Protein AF-A0A7C5TQS2-F1 (afdb_monomer)

Structure (mmCIF, N/CA/C/O backbone):
data_AF-A0A7C5TQS2-F1
#
_entry.id   AF-A0A7C5TQS2-F1
#
loop_
_atom_site.group_PDB
_atom_site.id
_atom_site.type_symbol
_atom_site.label_atom_id
_atom_site.label_alt_id
_atom_site.label_comp_id
_atom_site.label_asym_id
_atom_site.label_entity_id
_atom_site.label_seq_id
_atom_site.pdbx_PDB_ins_code
_atom_site.Cartn_x
_atom_site.Cartn_y
_atom_site.Cartn_z
_atom_site.occupancy
_atom_site.B_iso_or_equiv
_atom_site.auth_seq_id
_atom_site.auth_comp_id
_atom_site.auth_asym_id
_atom_site.auth_atom_id
_atom_site.pdbx_PDB_model_num
ATOM 1 N N . MET A 1 1 ? -0.869 31.454 -69.294 1.00 53.56 1 MET A N 1
ATOM 2 C CA . MET A 1 1 ? 0.197 31.127 -68.314 1.00 53.56 1 MET A CA 1
ATOM 3 C C . MET A 1 1 ? -0.202 31.209 -66.826 1.00 53.56 1 MET A C 1
ATOM 5 O O . MET A 1 1 ? 0.578 30.766 -66.002 1.00 53.56 1 MET A O 1
ATOM 9 N N . ARG A 1 2 ? -1.402 31.681 -66.427 1.00 53.72 2 ARG A N 1
ATOM 10 C CA . ARG A 1 2 ? -1.775 31.811 -64.992 1.00 53.72 2 ARG A CA 1
ATOM 11 C C . ARG A 1 2 ? -2.361 30.557 -64.310 1.00 53.72 2 ARG A C 1
ATOM 13 O O . ARG A 1 2 ? -2.374 30.490 -63.090 1.00 53.72 2 ARG A O 1
ATOM 20 N N . ARG A 1 3 ? -2.818 29.548 -65.067 1.00 53.97 3 ARG A N 1
ATOM 21 C CA . ARG A 1 3 ? -3.448 28.325 -64.510 1.00 53.97 3 ARG A CA 1
ATOM 22 C C . ARG A 1 3 ? -2.452 27.264 -64.006 1.00 53.97 3 ARG A C 1
ATOM 24 O O . ARG A 1 3 ? -2.855 26.375 -63.269 1.00 53.97 3 ARG A O 1
ATOM 31 N N . GLY A 1 4 ? -1.173 27.359 -64.387 1.00 52.59 4 GLY A N 1
ATOM 32 C CA . GLY A 1 4 ? -0.125 26.419 -63.961 1.00 52.59 4 GLY A CA 1
ATOM 33 C C . GLY A 1 4 ? 0.369 26.680 -62.537 1.00 52.59 4 GLY A C 1
ATOM 34 O O . GLY A 1 4 ? 0.426 25.755 -61.739 1.00 52.59 4 GLY A O 1
ATOM 35 N N . LEU A 1 5 ? 0.619 27.951 -62.200 1.00 57.72 5 LEU A N 1
ATOM 36 C CA . LEU A 1 5 ? 1.132 28.391 -60.893 1.00 57.72 5 LEU A CA 1
ATOM 37 C C . LEU A 1 5 ? 0.195 28.063 -59.721 1.00 57.72 5 LEU A C 1
ATOM 39 O O . LEU A 1 5 ? 0.658 27.699 -58.646 1.00 57.72 5 LEU A O 1
ATOM 43 N N . ALA A 1 6 ? -1.121 28.140 -59.931 1.00 58.22 6 ALA A N 1
ATOM 44 C CA . ALA A 1 6 ? -2.093 27.822 -58.886 1.00 58.22 6 ALA A CA 1
ATOM 45 C C . ALA A 1 6 ? -2.080 26.330 -58.505 1.00 58.22 6 ALA A C 1
ATOM 47 O O . ALA A 1 6 ? -2.269 25.995 -57.340 1.00 58.22 6 ALA A O 1
ATOM 48 N N . ARG A 1 7 ? -1.817 25.432 -59.466 1.00 62.41 7 ARG A N 1
ATOM 49 C CA . ARG A 1 7 ? -1.739 23.986 -59.209 1.00 62.41 7 ARG A CA 1
ATOM 50 C C . ARG A 1 7 ? -0.463 23.602 -58.466 1.00 62.41 7 ARG A C 1
ATOM 52 O O . ARG A 1 7 ? -0.550 22.793 -57.553 1.00 62.41 7 ARG A O 1
ATOM 59 N N . THR A 1 8 ?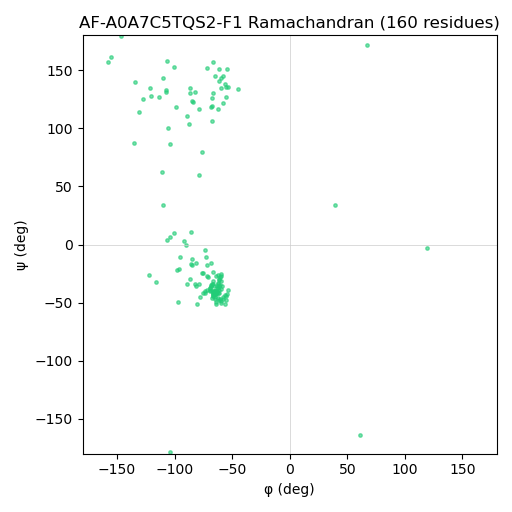 0.678 24.208 -58.803 1.00 68.00 8 THR A N 1
ATOM 60 C CA . THR A 1 8 ? 1.954 23.958 -58.110 1.00 68.00 8 THR A CA 1
ATOM 61 C C . THR A 1 8 ? 1.962 24.482 -56.677 1.00 68.00 8 THR A C 1
ATOM 63 O O . THR A 1 8 ? 2.535 23.844 -55.799 1.00 68.00 8 THR A O 1
ATOM 66 N N . LEU A 1 9 ? 1.301 25.614 -56.414 1.00 68.81 9 LEU A N 1
ATOM 67 C CA . LEU A 1 9 ? 1.168 26.142 -55.054 1.00 68.81 9 LEU A CA 1
ATOM 68 C C . LEU A 1 9 ? 0.254 25.267 -54.185 1.00 68.81 9 LEU A C 1
ATOM 70 O O . LEU A 1 9 ? 0.556 25.044 -53.015 1.00 68.81 9 LEU A O 1
ATOM 74 N N . LEU A 1 10 ? -0.825 24.721 -54.760 1.00 70.19 10 LEU A N 1
ATOM 75 C CA . LEU A 1 10 ? -1.743 23.850 -54.026 1.00 70.19 10 LEU A CA 1
ATOM 76 C C . LEU A 1 10 ? -1.078 22.522 -53.629 1.00 70.19 10 LEU A C 1
ATOM 78 O O . LEU A 1 10 ? -1.227 22.078 -52.494 1.00 70.19 10 LEU A O 1
ATOM 82 N N . THR A 1 11 ? -0.311 21.902 -54.532 1.00 69.94 11 THR A N 1
ATOM 83 C CA . THR A 1 11 ? 0.412 20.659 -54.220 1.00 69.94 11 THR A CA 1
ATOM 84 C C . THR A 1 11 ? 1.520 20.880 -53.196 1.00 69.94 11 THR A C 1
ATOM 86 O O . THR A 1 11 ? 1.659 20.066 -52.287 1.00 69.94 11 THR A O 1
ATOM 89 N N . ALA A 1 12 ? 2.261 21.989 -53.279 1.00 70.38 12 ALA A N 1
ATOM 90 C CA . ALA A 1 12 ? 3.281 22.321 -52.283 1.00 70.38 12 ALA A CA 1
ATOM 91 C C . ALA A 1 12 ? 2.679 22.504 -50.876 1.00 70.38 12 ALA A C 1
ATOM 93 O O . ALA A 1 12 ? 3.224 21.985 -49.903 1.00 70.38 12 ALA A O 1
ATOM 94 N N . ALA A 1 13 ? 1.523 23.172 -50.769 1.00 70.81 13 ALA A N 1
ATOM 95 C CA . ALA A 1 13 ? 0.828 23.365 -49.497 1.00 70.81 13 ALA A CA 1
ATOM 96 C C . ALA A 1 13 ? 0.336 22.041 -48.881 1.00 70.81 13 ALA A C 1
ATOM 98 O O . ALA A 1 13 ? 0.479 21.831 -47.678 1.00 70.81 13 ALA A O 1
ATOM 99 N N . VAL A 1 14 ? -0.191 21.121 -49.698 1.00 73.25 14 VAL A N 1
ATOM 100 C CA . VAL A 1 14 ? -0.647 19.800 -49.226 1.00 73.25 14 VAL A CA 1
ATOM 101 C C . VAL A 1 14 ? 0.525 18.943 -48.741 1.00 73.25 14 VAL A C 1
ATOM 103 O O . VAL A 1 14 ? 0.423 18.318 -47.689 1.00 73.25 14 VAL A O 1
ATOM 106 N N . VAL A 1 15 ? 1.661 18.948 -49.447 1.00 73.88 15 VAL A N 1
ATOM 107 C CA . VAL A 1 15 ? 2.861 18.201 -49.025 1.00 73.88 15 VAL A CA 1
ATOM 108 C C . VAL A 1 15 ? 3.413 18.737 -47.700 1.00 73.88 15 VAL A C 1
ATOM 110 O O . VAL A 1 15 ? 3.762 17.949 -46.823 1.00 73.88 15 VAL A O 1
ATOM 113 N N . LEU A 1 16 ? 3.428 20.061 -47.512 1.00 70.62 16 LEU A N 1
ATOM 114 C CA . LEU A 1 16 ? 3.832 20.692 -46.250 1.00 70.62 16 LEU A CA 1
ATOM 115 C C . LEU A 1 16 ? 2.904 20.322 -45.084 1.00 70.62 16 LEU A C 1
ATOM 117 O O . LEU A 1 16 ? 3.390 20.025 -43.994 1.00 70.62 16 LEU A O 1
ATOM 121 N N . LEU A 1 17 ? 1.588 20.280 -45.313 1.00 70.88 17 LEU A N 1
ATOM 122 C CA . LEU A 1 17 ? 0.614 19.866 -44.297 1.00 70.88 17 LEU A CA 1
ATOM 123 C C . LEU A 1 17 ? 0.768 18.389 -43.911 1.00 70.88 17 LEU A C 1
ATOM 125 O O . LEU A 1 17 ? 0.695 18.056 -42.729 1.00 70.88 17 LEU A O 1
ATOM 129 N N . LEU A 1 18 ? 1.035 17.510 -44.880 1.00 72.38 18 LEU A N 1
ATOM 130 C CA . LEU A 1 18 ? 1.270 16.086 -44.621 1.00 72.38 18 LEU A CA 1
ATOM 131 C C . LEU A 1 18 ? 2.593 15.844 -43.881 1.00 72.38 18 LEU A C 1
ATOM 133 O O . LEU A 1 18 ? 2.635 15.029 -42.962 1.00 72.38 18 LEU A O 1
ATOM 137 N N . ALA A 1 19 ? 3.654 16.582 -44.222 1.00 69.00 19 ALA A N 1
ATOM 138 C CA . ALA A 1 19 ? 4.935 16.499 -43.524 1.00 69.00 19 ALA A CA 1
ATOM 139 C C . ALA A 1 19 ? 4.835 17.007 -42.074 1.00 69.00 19 ALA A C 1
ATOM 141 O O . ALA A 1 19 ? 5.341 16.357 -41.159 1.00 69.00 19 ALA A O 1
ATOM 142 N N . ALA A 1 20 ? 4.126 18.119 -41.846 1.00 67.44 20 ALA A N 1
ATOM 143 C CA . ALA A 1 20 ? 3.865 18.638 -40.503 1.00 67.44 20 ALA A CA 1
ATOM 144 C C . ALA A 1 20 ? 2.991 17.683 -39.670 1.00 67.44 20 ALA A C 1
ATOM 146 O O . ALA A 1 20 ? 3.300 17.433 -38.506 1.00 67.44 20 ALA A O 1
ATOM 147 N N . GLY A 1 21 ? 1.946 17.099 -40.269 1.00 65.50 21 GLY A N 1
ATOM 148 C CA . GLY A 1 21 ? 1.096 16.105 -39.608 1.00 65.50 21 GLY A CA 1
ATOM 149 C C . GLY A 1 21 ? 1.850 14.823 -39.242 1.00 65.50 21 GLY A C 1
ATOM 150 O O . GLY A 1 21 ? 1.702 14.321 -38.130 1.00 65.50 21 GLY A O 1
ATOM 151 N N . GLY A 1 22 ? 2.713 14.331 -40.138 1.00 63.91 22 GLY A N 1
ATOM 152 C CA . GLY A 1 22 ? 3.552 13.156 -39.889 1.00 63.91 22 GLY A CA 1
ATOM 153 C C . GLY A 1 22 ? 4.583 13.383 -38.782 1.00 63.91 22 GLY A C 1
ATOM 154 O O . GLY A 1 22 ? 4.766 12.521 -37.925 1.00 63.91 22 GLY A O 1
ATOM 155 N N . TRP A 1 23 ? 5.210 14.563 -38.741 1.00 61.09 23 TRP A N 1
ATOM 156 C CA . TRP A 1 23 ? 6.173 14.909 -37.691 1.00 61.09 23 TRP A CA 1
ATOM 157 C C . TRP A 1 23 ? 5.497 15.086 -36.319 1.00 61.09 23 TRP A C 1
ATOM 159 O O . TRP A 1 23 ? 6.011 14.621 -35.298 1.00 61.09 23 TRP A O 1
ATOM 169 N N . LEU A 1 24 ? 4.292 15.666 -36.288 1.00 61.12 24 LEU A N 1
ATOM 170 C CA . LEU A 1 24 ? 3.485 15.769 -35.069 1.00 61.12 24 LEU A CA 1
ATOM 171 C C . LEU A 1 24 ? 3.037 14.385 -34.560 1.00 61.12 24 LEU A C 1
ATOM 173 O O . LEU A 1 24 ? 3.109 14.115 -33.366 1.00 61.12 24 LEU A O 1
ATOM 177 N N . ALA A 1 25 ? 2.650 13.472 -35.455 1.00 58.22 25 ALA A N 1
ATOM 178 C CA . ALA A 1 25 ? 2.293 12.103 -35.082 1.00 58.22 25 ALA A CA 1
ATOM 179 C C . ALA A 1 25 ? 3.492 11.316 -34.514 1.00 58.22 25 ALA A C 1
ATOM 181 O O . ALA A 1 25 ? 3.347 10.622 -33.510 1.00 58.22 25 ALA A O 1
ATOM 182 N N . LEU A 1 26 ? 4.690 11.473 -35.091 1.00 57.81 26 LEU A N 1
ATOM 183 C CA . LEU A 1 26 ? 5.916 10.822 -34.605 1.00 57.81 26 LEU A CA 1
ATOM 184 C C . LEU A 1 26 ? 6.375 11.339 -33.232 1.00 57.81 26 LEU A C 1
ATOM 186 O O . LEU A 1 26 ? 6.883 10.565 -32.425 1.00 57.81 26 LEU A O 1
ATOM 190 N N . THR A 1 27 ? 6.163 12.622 -32.931 1.00 58.47 27 THR A N 1
ATOM 191 C CA . THR A 1 27 ? 6.476 13.183 -31.600 1.00 58.47 27 THR A CA 1
ATOM 192 C C . THR A 1 27 ? 5.458 12.804 -30.523 1.00 58.47 27 THR A C 1
ATOM 194 O O . THR A 1 27 ? 5.811 12.772 -29.343 1.00 58.47 27 THR A O 1
ATOM 197 N N . LEU A 1 28 ? 4.217 12.491 -30.910 1.00 54.91 28 LEU A N 1
ATOM 198 C CA . LEU A 1 28 ? 3.176 12.012 -29.998 1.00 54.91 28 LEU A CA 1
ATOM 199 C C . LEU A 1 28 ? 3.279 10.503 -29.726 1.00 54.91 28 LEU A C 1
ATOM 201 O O . LEU A 1 28 ? 3.023 10.084 -28.603 1.00 54.91 28 LEU A O 1
ATOM 205 N N . LEU A 1 29 ? 3.698 9.703 -30.711 1.00 56.00 29 LEU A N 1
ATOM 206 C CA . LEU A 1 29 ? 3.857 8.246 -30.571 1.00 56.00 29 LEU A CA 1
ATOM 207 C C . LEU A 1 29 ? 5.216 7.826 -29.981 1.00 56.00 29 LEU A C 1
ATOM 209 O O . LEU A 1 29 ? 5.355 6.704 -29.513 1.00 56.00 29 LEU A O 1
ATOM 213 N N . GLY A 1 30 ? 6.223 8.705 -29.979 1.00 46.22 30 GLY A N 1
ATOM 214 C CA . GLY A 1 30 ? 7.558 8.417 -29.432 1.00 46.22 30 GLY A CA 1
ATOM 215 C C . GLY A 1 30 ? 7.718 8.649 -27.924 1.00 46.22 30 GLY A C 1
ATOM 216 O O . GLY A 1 30 ? 8.847 8.686 -27.441 1.00 46.22 30 GLY A O 1
ATOM 217 N N . ARG A 1 31 ? 6.626 8.874 -27.181 1.00 46.34 31 ARG A N 1
ATOM 218 C CA . ARG A 1 31 ? 6.650 9.286 -25.766 1.00 46.34 31 ARG A CA 1
ATOM 219 C C . ARG A 1 31 ? 6.174 8.205 -24.787 1.00 46.34 31 ARG A C 1
ATOM 221 O O . ARG A 1 31 ? 5.663 8.538 -23.726 1.00 46.34 31 ARG A O 1
ATOM 228 N N . ASP A 1 32 ? 6.433 6.933 -25.074 1.00 45.84 32 ASP A N 1
ATOM 229 C CA . ASP A 1 32 ? 6.368 5.859 -24.067 1.00 45.84 32 ASP A CA 1
ATOM 230 C C . ASP A 1 32 ? 7.633 5.864 -23.192 1.00 45.84 32 ASP A C 1
ATOM 232 O O . ASP A 1 32 ? 8.414 4.917 -23.135 1.00 45.84 32 ASP A O 1
ATOM 236 N N . THR A 1 33 ? 7.872 6.985 -22.513 1.00 48.03 33 THR A N 1
ATOM 237 C CA . THR A 1 33 ? 8.881 7.097 -21.456 1.00 48.03 33 THR A CA 1
ATOM 238 C C . THR A 1 33 ? 8.181 7.274 -20.120 1.00 48.03 33 THR A C 1
ATOM 240 O O . THR A 1 33 ? 8.326 8.337 -19.526 1.00 48.03 33 THR A O 1
ATOM 243 N N . GLY A 1 34 ? 7.383 6.289 -19.689 1.00 48.78 34 GLY A N 1
ATOM 244 C CA . GLY A 1 34 ? 6.925 6.106 -18.300 1.00 48.78 34 GLY A CA 1
ATOM 245 C C . GLY A 1 34 ? 6.549 7.373 -17.528 1.00 48.78 34 GLY A C 1
ATOM 246 O O . GLY A 1 34 ? 6.858 7.495 -16.341 1.00 48.78 34 GLY A O 1
ATOM 247 N N . ALA A 1 35 ? 5.985 8.373 -18.209 1.00 48.06 35 ALA A N 1
ATOM 248 C CA . ALA A 1 35 ? 5.745 9.672 -17.615 1.00 48.06 35 ALA A CA 1
ATOM 249 C C . ALA A 1 35 ? 4.414 9.564 -16.872 1.00 48.06 35 ALA A C 1
ATOM 251 O O . ALA A 1 35 ? 3.406 9.227 -17.501 1.00 48.06 35 ALA A O 1
ATOM 252 N N . PRO A 1 36 ? 4.374 9.830 -15.555 1.00 49.78 36 PRO A N 1
ATOM 253 C CA . PRO A 1 36 ? 3.135 9.736 -14.803 1.00 49.78 36 PRO A CA 1
ATOM 254 C C . PRO A 1 36 ? 2.078 10.632 -15.451 1.00 49.78 36 PRO A C 1
ATOM 256 O O . PRO A 1 36 ? 2.377 11.751 -15.878 1.00 49.78 36 PRO A O 1
ATOM 259 N N . ALA A 1 37 ? 0.845 10.123 -15.532 1.00 49.41 37 ALA A N 1
ATOM 260 C CA . ALA A 1 37 ? -0.288 10.843 -16.101 1.00 49.41 37 ALA A CA 1
ATOM 261 C C . ALA A 1 37 ? -0.323 12.299 -15.588 1.00 49.41 37 ALA A C 1
ATOM 263 O O . ALA A 1 37 ? -0.159 12.525 -14.381 1.00 49.41 37 ALA A O 1
ATOM 264 N N . PRO A 1 38 ? -0.526 13.294 -16.472 1.00 42.72 38 PRO A N 1
ATOM 265 C CA . PRO A 1 38 ? -0.447 14.696 -16.090 1.00 42.72 38 PRO A CA 1
ATOM 266 C C . PRO A 1 38 ? -1.445 15.001 -14.965 1.00 42.72 38 PRO A C 1
ATOM 268 O O . PRO A 1 38 ? -2.647 14.793 -15.113 1.00 42.72 38 PRO A O 1
ATOM 271 N N . GLY A 1 39 ? -0.931 15.495 -13.833 1.00 51.75 39 GLY A N 1
ATOM 272 C CA . GLY A 1 39 ? -1.742 16.071 -12.755 1.00 51.75 39 GLY A CA 1
ATOM 273 C C . GLY A 1 39 ? -1.673 15.394 -11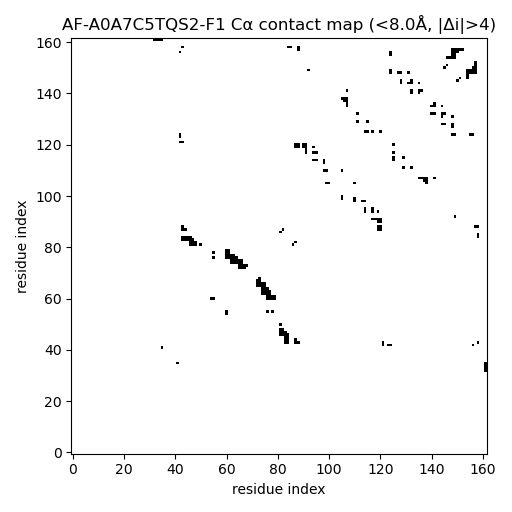.384 1.00 51.75 39 GLY A C 1
ATOM 274 O O . GLY A 1 39 ? -2.271 15.925 -10.451 1.00 51.75 39 GLY A O 1
ATOM 275 N N . LYS A 1 40 ? -0.946 14.281 -11.203 1.00 54.69 40 LYS A N 1
ATOM 276 C CA . LYS A 1 40 ? -0.708 13.708 -9.862 1.00 54.69 40 LYS A CA 1
ATOM 277 C C . LYS A 1 40 ? 0.790 13.643 -9.548 1.00 54.69 40 LYS A C 1
ATOM 279 O O . LYS A 1 40 ? 1.541 13.111 -10.363 1.00 54.69 40 LYS A O 1
ATOM 284 N N . PRO A 1 41 ? 1.248 14.179 -8.399 1.00 61.81 41 PRO A N 1
ATOM 285 C CA . PRO A 1 41 ? 2.645 14.053 -8.003 1.00 61.81 41 PRO A CA 1
ATOM 286 C C . PRO A 1 41 ? 3.005 12.574 -7.824 1.00 61.81 41 PRO A C 1
ATOM 288 O O . PRO A 1 41 ? 2.203 11.799 -7.299 1.00 61.81 41 PRO A O 1
ATOM 291 N N . ALA A 1 42 ? 4.209 12.188 -8.249 1.00 75.50 42 ALA A N 1
ATOM 292 C CA . ALA A 1 42 ? 4.736 10.856 -7.979 1.00 75.50 42 ALA A CA 1
ATOM 293 C C . ALA A 1 42 ? 4.874 10.671 -6.458 1.00 75.50 42 ALA A C 1
ATOM 295 O O . ALA A 1 42 ? 5.597 11.418 -5.799 1.00 75.50 42 ALA A O 1
ATOM 296 N N . LEU A 1 43 ? 4.126 9.717 -5.898 1.00 90.12 43 LEU A N 1
ATOM 297 C CA . LEU A 1 43 ? 4.118 9.433 -4.457 1.00 90.12 43 LEU A CA 1
ATOM 298 C C . LEU A 1 43 ? 5.331 8.603 -4.028 1.00 90.12 43 LEU A C 1
ATOM 300 O O . LEU A 1 43 ? 5.850 8.781 -2.927 1.00 90.12 43 LEU A O 1
ATOM 304 N N . TRP A 1 44 ? 5.765 7.715 -4.917 1.00 92.25 44 TRP A N 1
ATOM 305 C CA . TRP A 1 44 ? 6.891 6.808 -4.745 1.00 92.25 44 TRP A CA 1
ATOM 306 C C . TRP A 1 44 ? 8.119 7.356 -5.470 1.00 92.25 44 TRP A C 1
ATOM 308 O O . TRP A 1 44 ? 7.995 8.108 -6.443 1.00 92.25 44 TRP A O 1
ATOM 318 N N . LYS A 1 45 ? 9.313 7.007 -4.988 1.00 91.12 45 LYS A N 1
ATOM 319 C CA . LYS A 1 45 ? 10.564 7.475 -5.590 1.00 91.12 45 LYS A CA 1
ATOM 320 C C . LYS A 1 45 ? 10.794 6.787 -6.941 1.00 91.12 45 LYS A C 1
ATOM 322 O O . LYS A 1 45 ? 10.358 5.646 -7.112 1.00 91.12 45 LYS A O 1
ATOM 327 N N . PRO A 1 46 ? 11.511 7.438 -7.876 1.00 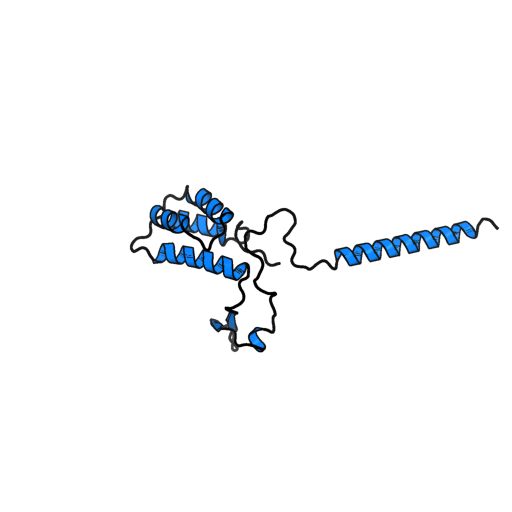89.56 46 PRO A N 1
ATOM 328 C CA . PRO A 1 46 ? 11.973 6.787 -9.097 1.00 89.56 46 PRO A CA 1
ATOM 329 C C . PRO A 1 46 ? 12.781 5.520 -8.786 1.00 89.56 46 PRO A C 1
ATOM 331 O O . PRO A 1 46 ? 13.433 5.473 -7.740 1.00 89.56 46 PRO A O 1
ATOM 334 N N . PRO A 1 47 ? 12.777 4.526 -9.689 1.00 90.44 47 PRO A N 1
ATOM 335 C CA . PRO A 1 47 ? 13.505 3.289 -9.465 1.00 90.44 47 PRO A CA 1
ATOM 336 C C . PRO A 1 47 ? 15.020 3.530 -9.402 1.00 90.44 47 PRO A C 1
ATOM 338 O O . PRO A 1 47 ? 15.548 4.360 -10.147 1.00 90.44 47 PRO A O 1
ATOM 341 N N . THR A 1 48 ? 15.738 2.780 -8.558 1.00 91.25 48 THR A N 1
ATOM 342 C CA . THR A 1 48 ? 17.213 2.871 -8.443 1.00 91.25 48 THR A CA 1
ATOM 343 C C . THR A 1 48 ? 17.943 2.568 -9.750 1.00 91.25 48 THR A C 1
ATOM 345 O O . THR A 1 48 ? 19.053 3.055 -9.974 1.00 91.25 48 THR A O 1
ATOM 348 N N . ARG A 1 49 ? 17.315 1.785 -10.631 1.00 88.69 49 ARG A N 1
ATOM 349 C CA . ARG A 1 49 ? 17.742 1.524 -12.007 1.00 88.69 49 ARG A CA 1
ATOM 350 C C . ARG A 1 49 ? 16.544 1.133 -12.880 1.00 88.69 49 ARG A C 1
ATOM 352 O O . ARG A 1 49 ? 15.528 0.703 -12.344 1.00 88.69 49 ARG A O 1
ATOM 359 N N . PRO A 1 50 ? 16.644 1.225 -14.215 1.00 85.69 50 PRO A N 1
ATOM 360 C CA . PRO A 1 50 ? 15.591 0.737 -15.099 1.00 85.69 50 PRO A CA 1
ATOM 361 C C . PRO A 1 50 ? 15.328 -0.764 -14.913 1.00 85.69 50 PRO A C 1
ATOM 363 O O . PRO A 1 50 ? 16.272 -1.541 -14.735 1.00 85.69 50 PRO A O 1
ATOM 366 N N . TRP A 1 51 ? 14.058 -1.169 -15.018 1.00 82.19 51 TRP A N 1
ATOM 367 C CA . TRP A 1 51 ? 13.687 -2.579 -15.138 1.00 82.19 51 TRP A CA 1
ATOM 368 C C . TRP A 1 51 ? 14.322 -3.183 -16.397 1.00 82.19 51 TRP A C 1
ATOM 370 O O . TRP A 1 51 ? 14.284 -2.582 -17.472 1.00 82.19 51 TRP A O 1
ATOM 380 N N . GLN A 1 52 ? 14.903 -4.374 -16.258 1.00 84.19 52 GLN A N 1
ATOM 381 C CA . GLN A 1 52 ? 15.502 -5.133 -17.353 1.00 84.19 52 GLN A CA 1
ATOM 382 C C . GLN A 1 52 ? 14.978 -6.573 -17.287 1.00 84.19 52 GLN A C 1
ATOM 384 O O . GLN A 1 52 ? 15.293 -7.273 -16.323 1.00 84.19 52 GLN A O 1
ATOM 389 N N . PRO A 1 53 ? 14.190 -7.032 -18.275 1.00 76.56 53 PRO A N 1
ATOM 390 C CA . PRO A 1 53 ? 13.533 -8.341 -18.217 1.00 76.56 53 PRO A CA 1
ATOM 391 C C . PRO A 1 53 ? 14.523 -9.515 -18.190 1.00 76.56 53 PRO A C 1
ATOM 393 O O . PRO A 1 53 ? 14.238 -10.556 -17.611 1.00 76.56 53 PRO A O 1
ATOM 396 N N . ASP A 1 54 ? 15.709 -9.326 -18.757 1.00 84.88 54 ASP A N 1
ATOM 397 C CA . ASP A 1 54 ? 16.802 -10.294 -18.834 1.00 84.88 54 ASP A CA 1
ATOM 398 C C . ASP A 1 54 ? 17.792 -10.189 -17.654 1.00 84.88 54 ASP A C 1
ATOM 400 O O . ASP A 1 54 ? 18.788 -10.915 -17.598 1.00 84.88 54 ASP A O 1
ATOM 404 N N . HIS A 1 55 ? 17.548 -9.305 -16.677 1.00 85.69 55 HIS A N 1
ATOM 405 C CA . HIS A 1 55 ? 18.422 -9.175 -15.507 1.00 85.69 55 HIS A CA 1
ATOM 406 C C . HIS A 1 55 ? 18.517 -10.488 -14.726 1.00 85.69 55 HIS A C 1
ATOM 408 O O . HIS A 1 55 ? 19.622 -10.955 -14.454 1.00 85.69 55 HIS A O 1
ATOM 414 N N . CYS A 1 56 ? 17.367 -11.103 -14.436 1.00 84.00 56 CYS A N 1
ATOM 415 C CA . CYS A 1 56 ? 17.286 -12.352 -13.681 1.00 84.00 56 CYS A CA 1
ATOM 416 C C . CYS A 1 56 ? 17.851 -13.568 -14.435 1.00 84.00 56 CYS A C 1
ATOM 418 O O . CYS A 1 56 ? 18.115 -14.599 -13.820 1.00 84.00 56 CYS A O 1
ATOM 420 N N . GLU A 1 57 ? 18.048 -13.457 -15.753 1.00 84.31 57 GLU A N 1
ATOM 421 C CA . GLU A 1 57 ? 18.728 -14.476 -16.560 1.00 84.31 57 GLU A CA 1
ATOM 422 C C . GLU A 1 57 ? 20.254 -14.342 -16.453 1.00 84.31 57 GLU A C 1
ATOM 424 O O . GLU A 1 57 ? 20.976 -15.338 -16.440 1.00 84.31 57 GLU A O 1
ATOM 429 N N . ARG A 1 58 ? 20.758 -13.102 -16.352 1.00 84.12 58 ARG A N 1
ATOM 430 C CA . ARG A 1 58 ? 22.197 -12.794 -16.273 1.00 84.12 58 ARG A CA 1
ATOM 431 C C . ARG A 1 58 ? 22.761 -12.828 -14.857 1.00 84.12 58 ARG A C 1
ATOM 433 O O . ARG A 1 58 ? 23.952 -13.083 -14.680 1.00 84.12 58 ARG A O 1
ATOM 440 N N . ARG A 1 59 ? 21.942 -12.520 -13.854 1.00 80.62 59 ARG A N 1
ATOM 441 C CA . ARG A 1 59 ? 22.286 -12.578 -12.432 1.00 80.62 59 ARG A CA 1
ATOM 442 C C . ARG A 1 59 ? 21.159 -13.265 -11.670 1.00 80.62 59 ARG A C 1
ATOM 444 O O . ARG A 1 59 ? 19.998 -12.999 -11.962 1.00 80.62 59 ARG A O 1
ATOM 451 N N . PRO A 1 60 ? 21.473 -14.125 -10.688 1.00 78.12 60 PRO A N 1
ATOM 452 C CA . PRO A 1 60 ? 20.447 -14.873 -9.980 1.00 78.12 60 PRO A CA 1
ATOM 453 C C . PRO A 1 60 ? 19.582 -13.932 -9.133 1.00 78.12 60 PRO A C 1
ATOM 455 O O . PRO A 1 60 ? 20.003 -13.461 -8.077 1.00 78.12 60 PRO A O 1
ATOM 458 N N . CYS A 1 61 ? 18.355 -13.689 -9.591 1.00 89.25 61 CYS A N 1
ATOM 459 C CA .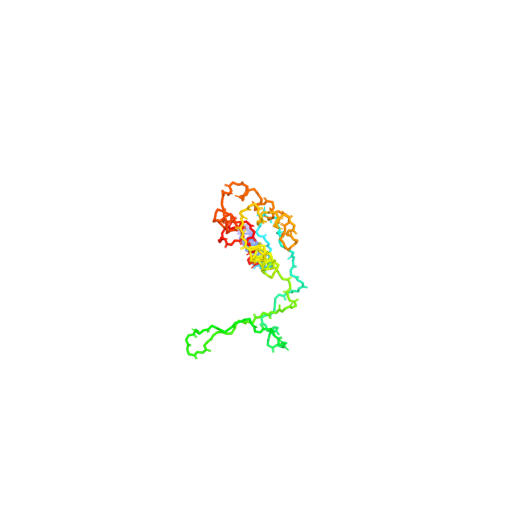 CYS A 1 61 ? 17.292 -13.137 -8.760 1.00 89.25 61 CYS A CA 1
ATOM 460 C C . 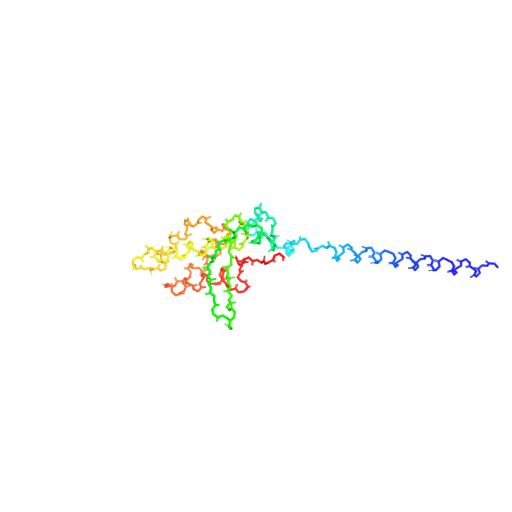CYS A 1 61 ? 16.893 -14.140 -7.672 1.00 89.25 61 CYS A C 1
ATOM 462 O O . CYS A 1 61 ? 17.093 -15.352 -7.797 1.00 89.25 61 CYS A O 1
ATOM 464 N N . ARG A 1 62 ? 16.305 -13.638 -6.587 1.00 88.06 62 ARG A N 1
ATOM 465 C CA . ARG A 1 62 ? 15.883 -14.482 -5.471 1.00 88.06 62 ARG A CA 1
ATOM 466 C C . ARG A 1 62 ? 14.518 -15.109 -5.781 1.00 88.06 62 ARG A C 1
ATOM 468 O O . ARG A 1 62 ? 13.600 -14.373 -6.140 1.00 88.06 62 ARG A O 1
ATOM 475 N N . PRO A 1 63 ? 14.326 -16.425 -5.601 1.00 88.31 63 PRO A N 1
ATOM 476 C CA . PRO A 1 63 ? 12.997 -17.019 -5.676 1.00 88.31 63 PRO A CA 1
ATOM 477 C C . PRO A 1 63 ? 12.131 -16.524 -4.515 1.00 88.31 63 PRO A C 1
ATOM 479 O O . PRO A 1 63 ? 12.552 -16.551 -3.359 1.00 88.31 63 PRO A O 1
ATOM 482 N N . LEU A 1 64 ? 10.926 -16.059 -4.834 1.00 85.25 64 LEU A N 1
ATOM 483 C CA . LEU A 1 64 ? 9.938 -15.594 -3.865 1.00 85.25 64 LEU A CA 1
ATOM 484 C C . LEU A 1 64 ? 8.925 -16.693 -3.539 1.00 85.25 64 LEU A C 1
ATOM 486 O O . LEU A 1 64 ? 8.663 -16.967 -2.372 1.00 85.25 64 LEU A O 1
ATOM 490 N N . ALA A 1 65 ? 8.363 -17.327 -4.568 1.00 87.31 65 ALA A N 1
ATOM 491 C CA . ALA A 1 65 ? 7.409 -18.417 -4.412 1.00 87.31 65 ALA A CA 1
ATOM 492 C C . ALA A 1 65 ? 7.352 -19.280 -5.674 1.00 87.31 65 ALA A C 1
ATOM 494 O O . ALA A 1 65 ? 7.658 -18.817 -6.771 1.00 87.31 65 ALA A O 1
ATOM 495 N N . SER A 1 66 ? 6.908 -20.523 -5.509 1.00 88.62 66 SER A N 1
ATOM 496 C CA . SER A 1 66 ? 6.503 -21.390 -6.612 1.00 88.62 66 SER A CA 1
ATOM 497 C C . SER A 1 66 ? 5.005 -21.642 -6.503 1.00 88.62 66 SER A C 1
ATOM 499 O O . SER A 1 66 ? 4.518 -22.031 -5.440 1.00 88.62 66 SER A O 1
ATOM 501 N N . LEU A 1 67 ? 4.274 -21.381 -7.581 1.00 89.38 67 LEU A N 1
ATOM 502 C CA . LEU A 1 67 ? 2.832 -21.561 -7.658 1.00 89.38 67 LEU A CA 1
ATOM 503 C C . LEU A 1 67 ? 2.519 -22.778 -8.539 1.00 89.38 67 LEU A C 1
ATOM 505 O O . LEU A 1 67 ? 3.064 -22.887 -9.643 1.00 89.38 67 LEU A O 1
ATOM 509 N N . PRO A 1 68 ? 1.632 -23.688 -8.101 1.00 88.38 68 PRO A N 1
ATOM 510 C CA . PRO A 1 68 ? 1.234 -24.845 -8.892 1.00 88.38 68 PRO A CA 1
ATOM 511 C C . PRO A 1 68 ? 0.257 -24.416 -9.997 1.00 88.38 68 PRO A C 1
ATOM 513 O O . PRO A 1 68 ? -0.957 -24.553 -9.870 1.00 88.38 68 PRO A O 1
ATOM 516 N N . VAL A 1 69 ? 0.792 -23.858 -11.083 1.00 87.94 69 VAL A N 1
ATOM 517 C CA . VAL A 1 69 ? 0.022 -23.440 -12.260 1.00 87.94 69 VAL A CA 1
ATOM 518 C C . VAL A 1 69 ? 0.258 -24.442 -13.389 1.00 87.94 69 VAL A C 1
ATOM 520 O O . VAL A 1 69 ? 1.295 -24.425 -14.053 1.00 87.94 69 VAL A O 1
ATOM 523 N N . GLY A 1 70 ? -0.699 -25.353 -13.586 1.00 86.50 70 GLY A N 1
ATOM 524 C CA . GLY A 1 70 ? -0.578 -26.432 -14.571 1.00 86.50 70 GLY A CA 1
ATOM 525 C C . GLY A 1 70 ? 0.602 -27.386 -14.296 1.00 86.50 70 GLY A C 1
ATOM 526 O O . GLY A 1 70 ? 1.139 -27.404 -13.189 1.00 86.50 70 GLY A O 1
ATOM 527 N N . PRO A 1 71 ? 1.020 -28.195 -15.288 1.00 84.31 71 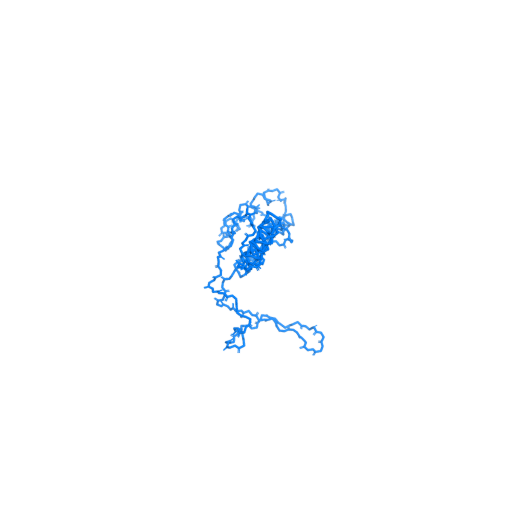PRO A N 1
ATOM 528 C CA . PRO A 1 71 ? 2.093 -29.180 -15.114 1.00 84.31 71 PRO A CA 1
ATOM 529 C C . PRO A 1 71 ? 3.495 -28.560 -14.996 1.00 84.31 71 PRO A C 1
ATOM 531 O O . PRO A 1 71 ? 4.418 -29.233 -14.549 1.00 84.31 71 PRO A O 1
ATOM 534 N N . SER A 1 72 ? 3.669 -27.301 -15.406 1.00 85.69 72 SER A N 1
ATOM 535 C CA . SER A 1 72 ? 4.973 -26.625 -15.439 1.00 85.69 72 SER A CA 1
ATOM 536 C C . SER A 1 72 ? 5.254 -25.773 -14.200 1.00 85.69 72 SER A C 1
ATOM 538 O O . SER A 1 72 ? 6.417 -25.509 -13.905 1.00 85.69 72 SER A O 1
ATOM 540 N N . GLY A 1 73 ? 4.216 -25.367 -13.461 1.00 88.94 73 GLY A N 1
ATOM 541 C CA . GLY A 1 73 ? 4.349 -24.428 -12.350 1.00 88.94 73 GLY A CA 1
ATOM 542 C C . GLY A 1 73 ? 4.751 -23.019 -12.800 1.00 88.94 73 GLY A C 1
ATOM 543 O O . GLY A 1 73 ? 5.080 -22.773 -13.960 1.00 88.94 73 GLY A O 1
ATOM 544 N N . LEU A 1 74 ? 4.715 -22.074 -11.864 1.00 90.88 74 LEU A N 1
ATOM 545 C CA . LEU A 1 74 ? 5.212 -20.714 -12.056 1.00 90.88 74 LEU A CA 1
ATOM 546 C C . LEU A 1 74 ? 6.183 -20.380 -10.926 1.00 90.88 74 LEU A C 1
ATOM 548 O O . LEU A 1 74 ? 5.820 -20.480 -9.757 1.00 90.88 74 LEU A O 1
ATOM 552 N N . LEU A 1 75 ? 7.400 -19.962 -11.272 1.00 86.31 75 LEU A N 1
ATOM 553 C CA . LEU A 1 75 ? 8.382 -19.465 -10.312 1.00 86.31 75 LEU A CA 1
ATOM 554 C C . LEU A 1 75 ? 8.360 -17.935 -10.306 1.00 86.31 75 LEU A C 1
ATOM 556 O O . LEU A 1 75 ? 8.651 -17.302 -11.317 1.00 86.31 75 LEU A O 1
ATOM 560 N N . LEU A 1 76 ? 8.028 -17.347 -9.160 1.00 86.56 76 LEU A N 1
ATOM 561 C CA . LEU A 1 76 ? 8.136 -15.912 -8.932 1.00 86.56 76 LEU A CA 1
ATOM 562 C C . LEU A 1 76 ? 9.560 -15.590 -8.487 1.00 86.56 76 LEU A C 1
ATOM 564 O O . LEU A 1 76 ? 10.038 -16.124 -7.484 1.00 86.56 76 LEU A O 1
ATOM 568 N N . LEU A 1 77 ? 10.220 -14.705 -9.225 1.00 86.75 77 LEU A N 1
ATOM 569 C CA . LEU A 1 77 ? 11.546 -14.189 -8.909 1.00 86.75 77 LEU A CA 1
ATOM 570 C C . LEU A 1 77 ? 11.432 -12.721 -8.498 1.00 86.75 77 LEU A C 1
ATOM 572 O O . LEU A 1 77 ? 10.631 -11.978 -9.060 1.00 86.75 77 LEU A O 1
ATOM 576 N N . VAL A 1 78 ? 12.250 -12.311 -7.533 1.00 87.31 78 VAL A N 1
ATOM 577 C CA . VAL A 1 78 ? 12.408 -10.915 -7.127 1.00 87.31 78 VAL A CA 1
ATOM 578 C C . VAL A 1 78 ? 13.860 -10.499 -7.296 1.00 87.31 78 VAL A C 1
ATOM 580 O O . VAL A 1 78 ? 14.781 -11.224 -6.913 1.00 87.31 78 VAL A O 1
ATOM 583 N N . ASP A 1 79 ? 14.052 -9.324 -7.872 1.00 89.62 79 ASP A N 1
ATOM 584 C CA . ASP A 1 79 ? 15.337 -8.651 -7.942 1.00 89.62 79 ASP A CA 1
ATOM 585 C C . ASP A 1 79 ? 15.517 -7.815 -6.662 1.00 89.62 79 ASP A C 1
ATOM 587 O O . ASP A 1 79 ? 14.868 -6.779 -6.524 1.00 89.62 79 ASP A O 1
ATOM 591 N N . PRO A 1 80 ? 16.332 -8.258 -5.686 1.00 85.56 80 PRO A N 1
ATOM 592 C CA . PRO A 1 80 ? 16.437 -7.576 -4.398 1.00 85.56 80 PRO A CA 1
ATOM 593 C C . PRO A 1 80 ? 17.201 -6.246 -4.477 1.00 85.56 80 PRO A C 1
ATOM 595 O O . PRO A 1 80 ? 17.225 -5.509 -3.497 1.00 85.56 80 PRO A O 1
ATOM 598 N N . GLU A 1 81 ? 17.866 -5.958 -5.600 1.00 86.88 81 GLU A N 1
ATOM 599 C CA . GLU A 1 81 ? 18.633 -4.723 -5.798 1.00 86.88 81 GLU A CA 1
ATOM 600 C C . GLU A 1 81 ? 17.818 -3.634 -6.512 1.00 86.88 81 GLU A C 1
ATOM 602 O O . GLU A 1 81 ? 18.261 -2.484 -6.605 1.00 86.88 81 GLU A O 1
ATOM 607 N N . LEU A 1 82 ? 16.649 -3.989 -7.050 1.00 90.50 82 LEU A N 1
ATOM 608 C CA . LEU A 1 82 ? 15.740 -3.044 -7.675 1.00 90.50 82 LEU A CA 1
ATOM 609 C C . LEU A 1 82 ? 14.781 -2.472 -6.629 1.00 90.50 82 LEU A C 1
ATOM 611 O O . LEU A 1 82 ? 13.883 -3.159 -6.152 1.00 90.50 82 LEU A O 1
ATOM 615 N N . ASP A 1 83 ? 14.956 -1.191 -6.321 1.00 91.81 83 ASP A N 1
ATOM 616 C CA . ASP A 1 83 ? 14.048 -0.433 -5.462 1.00 91.81 83 ASP A CA 1
ATOM 617 C C . ASP A 1 83 ? 13.192 0.482 -6.345 1.00 91.81 83 ASP A C 1
ATOM 619 O O . ASP A 1 83 ? 13.574 1.613 -6.648 1.00 91.81 83 ASP A O 1
ATOM 623 N N . ASP A 1 84 ? 12.075 -0.052 -6.841 1.00 91.31 84 ASP A N 1
ATOM 624 C CA . ASP A 1 84 ? 11.078 0.656 -7.647 1.00 91.31 84 ASP A CA 1
ATOM 625 C C . ASP A 1 84 ? 9.816 1.002 -6.836 1.00 91.31 84 ASP A C 1
ATOM 627 O O . ASP A 1 84 ? 9.726 0.745 -5.637 1.00 91.31 84 ASP A O 1
ATOM 631 N N . ALA A 1 85 ? 8.819 1.620 -7.475 1.00 92.56 85 ALA A N 1
ATOM 632 C CA . ALA A 1 85 ? 7.592 2.010 -6.783 1.00 92.56 85 ALA A CA 1
ATOM 633 C C . ALA A 1 85 ? 6.819 0.812 -6.195 1.00 92.56 85 ALA A C 1
ATOM 635 O O . ALA A 1 85 ? 6.153 0.971 -5.173 1.00 92.56 85 ALA A O 1
ATOM 636 N N . VAL A 1 86 ? 6.906 -0.372 -6.812 1.00 91.06 86 VAL A N 1
ATOM 637 C CA . VAL A 1 86 ? 6.251 -1.595 -6.327 1.00 91.06 86 VAL A CA 1
ATOM 638 C C . VAL A 1 86 ? 7.006 -2.160 -5.127 1.00 91.06 86 VAL A C 1
ATOM 640 O O . VAL A 1 86 ? 6.368 -2.524 -4.141 1.00 91.06 86 VAL A O 1
ATOM 643 N N . ALA A 1 87 ? 8.341 -2.172 -5.163 1.00 91.62 87 ALA A N 1
ATOM 644 C CA . ALA A 1 87 ? 9.177 -2.565 -4.030 1.00 91.62 87 ALA A CA 1
ATOM 645 C C . ALA A 1 87 ? 8.932 -1.659 -2.809 1.00 91.62 87 ALA A C 1
ATOM 647 O O . ALA A 1 87 ? 8.599 -2.153 -1.732 1.00 91.62 87 ALA A O 1
ATOM 648 N N . GLN A 1 88 ? 8.969 -0.334 -2.996 1.00 93.81 88 GLN A N 1
ATOM 649 C CA . GLN A 1 88 ? 8.708 0.643 -1.927 1.00 93.81 88 GLN A CA 1
ATOM 650 C C . GLN A 1 88 ? 7.291 0.511 -1.347 1.00 93.81 88 GLN A C 1
ATOM 652 O O . GLN A 1 88 ? 7.082 0.635 -0.137 1.00 93.81 88 GLN A O 1
ATOM 657 N N . TRP A 1 89 ? 6.296 0.253 -2.200 1.00 95.19 89 TRP A N 1
ATOM 658 C CA . TRP A 1 89 ? 4.933 -0.026 -1.754 1.00 95.19 89 TRP A CA 1
ATOM 659 C C . TRP A 1 89 ? 4.847 -1.327 -0.960 1.00 95.19 89 TRP A C 1
ATOM 661 O O . TRP A 1 89 ? 4.221 -1.342 0.100 1.00 95.19 89 TRP A O 1
ATOM 671 N N . GLY A 1 90 ? 5.529 -2.381 -1.411 1.00 93.75 90 GLY A N 1
ATOM 672 C CA . GLY A 1 90 ? 5.653 -3.639 -0.682 1.00 93.75 90 GLY A CA 1
ATOM 673 C C . GLY A 1 90 ? 6.227 -3.440 0.722 1.00 93.75 90 GLY A C 1
ATOM 674 O O . GLY A 1 90 ? 5.662 -3.958 1.683 1.00 93.75 90 GLY A O 1
ATOM 675 N N . ASP A 1 91 ? 7.265 -2.614 0.870 1.00 95.25 91 ASP A N 1
ATOM 676 C CA . ASP A 1 91 ? 7.845 -2.271 2.176 1.00 95.25 91 ASP A CA 1
ATOM 677 C C . ASP A 1 91 ? 6.857 -1.530 3.091 1.00 95.25 91 ASP A C 1
ATOM 679 O O . ASP A 1 91 ? 6.818 -1.767 4.304 1.00 95.25 91 ASP A O 1
ATOM 683 N N . CYS A 1 92 ? 6.029 -0.646 2.528 1.00 96.81 92 CYS A N 1
ATOM 684 C CA . CYS A 1 92 ? 4.960 0.029 3.265 1.00 96.81 92 CYS A CA 1
ATOM 685 C C . CYS A 1 92 ? 3.865 -0.953 3.718 1.00 96.81 92 CYS A C 1
ATOM 687 O O . CYS A 1 92 ? 3.448 -0.914 4.880 1.00 96.81 92 CYS A O 1
ATOM 689 N N . VAL A 1 93 ? 3.431 -1.864 2.840 1.00 96.69 93 VAL A N 1
ATOM 690 C CA . VAL A 1 93 ? 2.447 -2.906 3.174 1.00 96.69 93 VAL A CA 1
ATOM 691 C C . VAL A 1 93 ? 3.001 -3.863 4.229 1.00 96.69 93 VAL A C 1
ATOM 693 O O . VAL A 1 93 ? 2.306 -4.176 5.197 1.00 96.69 93 VAL A O 1
ATOM 696 N N . ASP A 1 94 ? 4.265 -4.272 4.117 1.00 95.94 94 ASP A N 1
ATOM 697 C CA . ASP A 1 94 ? 4.908 -5.114 5.126 1.00 95.94 94 ASP A CA 1
ATOM 698 C C . ASP A 1 94 ? 5.060 -4.378 6.463 1.00 95.94 94 ASP A C 1
ATOM 700 O O . ASP A 1 94 ? 4.869 -4.969 7.524 1.00 95.94 94 ASP A O 1
ATOM 704 N N . GLN A 1 95 ? 5.328 -3.068 6.451 1.00 96.44 95 GLN A N 1
ATOM 705 C CA . GLN A 1 95 ? 5.324 -2.276 7.679 1.00 96.44 95 GLN A CA 1
ATOM 706 C C . GLN A 1 95 ? 3.945 -2.261 8.353 1.00 96.44 95 GLN A C 1
ATOM 708 O O . GLN A 1 95 ? 3.882 -2.423 9.572 1.00 96.44 95 GLN A O 1
ATOM 713 N N . PHE A 1 96 ? 2.858 -2.129 7.589 1.00 96.69 96 PHE A N 1
ATOM 714 C CA . PHE A 1 96 ? 1.506 -2.247 8.134 1.00 96.69 96 PHE A CA 1
ATOM 715 C C . PHE A 1 96 ? 1.246 -3.638 8.718 1.00 96.69 96 PHE A C 1
ATOM 717 O O . PHE A 1 96 ? 0.787 -3.746 9.855 1.00 96.69 96 PHE A O 1
ATOM 724 N N . ARG A 1 97 ? 1.613 -4.703 7.995 1.00 96.00 97 ARG A N 1
ATOM 725 C CA . ARG A 1 97 ? 1.518 -6.082 8.493 1.00 96.00 97 ARG A CA 1
ATOM 726 C C . ARG A 1 97 ? 2.269 -6.244 9.816 1.00 96.00 97 ARG A C 1
ATOM 728 O O . ARG A 1 97 ? 1.697 -6.743 10.776 1.00 96.00 97 ARG A O 1
ATOM 735 N N . ARG A 1 98 ? 3.509 -5.751 9.917 1.00 95.88 98 ARG A N 1
ATOM 736 C CA . ARG A 1 98 ? 4.291 -5.769 11.169 1.00 95.88 98 ARG A CA 1
ATOM 737 C C . ARG A 1 98 ? 3.612 -4.996 12.302 1.00 95.88 98 ARG A C 1
ATOM 739 O O . ARG A 1 98 ? 3.713 -5.415 13.449 1.00 95.88 98 ARG A O 1
ATOM 746 N N . CYS A 1 99 ? 2.913 -3.901 12.000 1.00 95.38 99 CYS A N 1
ATOM 747 C CA . CYS A 1 99 ? 2.126 -3.171 12.995 1.00 95.38 99 CYS A CA 1
ATOM 748 C C . CYS A 1 99 ? 0.922 -3.966 13.516 1.00 95.38 99 CYS A C 1
ATOM 750 O O . CYS A 1 99 ? 0.536 -3.767 14.663 1.00 95.38 99 CYS A O 1
ATOM 752 N N . VAL A 1 100 ? 0.324 -4.834 12.699 1.00 94.56 100 VAL A N 1
ATOM 753 C CA . VAL A 1 100 ? -0.785 -5.707 13.113 1.00 94.56 100 VAL A CA 1
ATOM 754 C C . VAL A 1 100 ? -0.252 -6.937 13.855 1.00 94.56 100 VAL A C 1
ATOM 756 O O . VAL A 1 100 ? -0.671 -7.193 14.979 1.00 94.56 100 VAL A O 1
ATOM 759 N N . ASP A 1 101 ? 0.714 -7.645 13.265 1.00 92.38 101 ASP A N 1
ATOM 760 C CA . ASP A 1 101 ? 1.260 -8.912 13.775 1.00 92.38 101 ASP A CA 1
ATOM 761 C C . ASP A 1 101 ? 2.120 -8.739 15.037 1.00 92.38 101 ASP A C 1
ATOM 763 O O . ASP A 1 101 ? 2.245 -9.655 15.845 1.00 92.38 101 ASP A O 1
ATOM 767 N N . GLY A 1 102 ? 2.752 -7.573 15.209 1.00 83.94 102 GLY A N 1
ATOM 768 C CA . GLY A 1 102 ? 3.623 -7.283 16.352 1.00 83.94 102 GLY A CA 1
ATOM 769 C C . GLY A 1 102 ? 2.881 -7.042 17.671 1.00 83.94 102 GLY A C 1
ATOM 770 O O . GLY A 1 102 ? 3.524 -6.855 18.704 1.00 83.94 102 GLY A O 1
ATOM 771 N N . LEU A 1 103 ? 1.547 -7.019 17.652 1.00 83.12 103 LEU A N 1
ATOM 772 C CA . LEU A 1 103 ? 0.703 -6.752 18.812 1.00 83.12 103 LEU A CA 1
ATOM 773 C C . LEU A 1 103 ? 0.018 -8.044 19.264 1.00 83.12 103 LEU A C 1
ATOM 775 O O . LEU A 1 103 ? -0.596 -8.731 18.456 1.00 83.12 103 LEU A O 1
ATOM 779 N N . GLN A 1 104 ? 0.073 -8.356 20.565 1.00 83.12 104 GLN A N 1
ATOM 780 C CA . GLN A 1 104 ? -0.638 -9.523 21.112 1.00 83.12 104 GLN A CA 1
ATOM 781 C C . GLN A 1 104 ? -2.160 -9.411 20.941 1.00 83.12 104 GLN A C 1
ATOM 783 O O . GLN A 1 104 ? -2.817 -10.405 20.652 1.00 83.12 104 GLN A O 1
ATOM 788 N N . GLU A 1 105 ? -2.705 -8.199 21.083 1.00 88.69 105 GLU A N 1
ATOM 789 C CA . GLU A 1 105 ? -4.123 -7.891 20.879 1.00 88.69 105 GLU A CA 1
ATOM 790 C C . GLU A 1 105 ? -4.251 -6.598 20.052 1.00 88.69 105 GLU A C 1
ATOM 792 O O . GLU A 1 105 ? -4.298 -5.494 20.608 1.00 88.69 105 GLU A O 1
ATOM 797 N N . PRO A 1 106 ? -4.237 -6.688 18.708 1.00 90.94 106 PRO A N 1
ATOM 798 C CA . PRO A 1 106 ? -4.274 -5.510 17.853 1.00 90.94 106 PRO A CA 1
ATOM 799 C C . PRO A 1 106 ? -5.635 -4.810 17.943 1.00 90.94 106 PRO A C 1
ATOM 801 O O . PRO A 1 106 ? -6.674 -5.340 17.559 1.00 90.94 106 PRO A O 1
ATOM 804 N N . THR A 1 107 ? -5.619 -3.561 18.401 1.00 94.94 107 THR A N 1
ATOM 805 C CA . THR A 1 107 ? -6.761 -2.637 18.338 1.00 94.94 107 THR A CA 1
ATOM 806 C C . THR A 1 107 ? -6.532 -1.574 17.268 1.00 94.94 107 THR A C 1
ATOM 808 O O . THR A 1 107 ? -5.386 -1.229 16.956 1.00 94.94 107 THR A O 1
ATOM 811 N N . ALA A 1 108 ? -7.608 -0.959 16.768 1.00 95.00 108 ALA A N 1
ATOM 812 C CA . ALA A 1 108 ? -7.498 0.153 15.822 1.00 95.00 108 ALA A CA 1
ATOM 813 C C . ALA A 1 108 ? -6.592 1.285 16.343 1.00 95.00 108 ALA A C 1
ATOM 815 O O . ALA A 1 108 ? -5.791 1.846 15.599 1.00 95.00 108 ALA A O 1
ATOM 816 N N . ALA A 1 109 ? -6.679 1.595 17.641 1.00 94.12 109 ALA A N 1
ATOM 817 C CA . ALA A 1 109 ? -5.851 2.617 18.271 1.00 94.12 109 ALA A CA 1
ATOM 818 C C . ALA A 1 109 ? -4.360 2.240 18.265 1.00 94.12 109 ALA A C 1
ATOM 820 O O . ALA A 1 109 ? -3.527 3.056 17.869 1.00 94.12 109 ALA A O 1
ATOM 821 N N . SER A 1 110 ? -4.028 1.001 18.642 1.00 94.75 110 SER A N 1
ATOM 822 C CA . SER A 1 110 ? -2.639 0.524 18.659 1.00 94.75 110 SER A CA 1
ATOM 823 C C . SER A 1 110 ? -2.013 0.459 17.262 1.00 94.75 110 SER A C 1
ATOM 825 O O . SER A 1 110 ? -0.883 0.911 17.076 1.00 94.75 110 SER A O 1
ATOM 827 N N . VAL A 1 111 ? -2.765 0.010 16.250 1.00 95.69 111 VAL A N 1
ATOM 828 C CA . VAL A 1 111 ? -2.274 -0.041 14.865 1.00 95.69 111 VAL A CA 1
ATOM 829 C C . VAL A 1 111 ? -2.105 1.372 14.293 1.00 95.69 111 VAL A C 1
ATOM 831 O O . VAL A 1 111 ? -1.085 1.650 13.663 1.00 95.69 111 VAL A O 1
ATOM 834 N N . ARG A 1 112 ? -3.026 2.312 14.574 1.00 94.81 112 ARG A N 1
ATOM 835 C CA . ARG A 1 112 ? -2.856 3.736 14.209 1.00 94.81 112 ARG A CA 1
ATOM 836 C C . ARG A 1 112 ? -1.592 4.338 14.819 1.00 94.81 112 ARG A C 1
ATOM 838 O O . ARG A 1 112 ? -0.858 5.030 14.117 1.00 94.81 112 ARG A O 1
ATOM 845 N N . ALA A 1 113 ? -1.332 4.072 16.099 1.00 93.31 113 ALA A N 1
ATOM 846 C CA . ALA A 1 113 ? -0.142 4.570 16.785 1.00 93.31 113 ALA A CA 1
ATOM 847 C C . ALA A 1 113 ? 1.154 4.009 16.175 1.00 93.31 113 ALA A C 1
ATOM 849 O O . ALA A 1 113 ? 2.116 4.754 15.985 1.00 93.31 113 ALA A O 1
ATOM 850 N N . CYS A 1 114 ? 1.167 2.727 15.800 1.00 94.81 114 CYS A N 1
ATOM 851 C CA . CYS A 1 114 ? 2.294 2.131 15.086 1.00 94.81 114 CYS A CA 1
ATOM 852 C C . CYS A 1 114 ? 2.498 2.778 13.705 1.00 94.81 114 CYS A C 1
ATOM 854 O O . CYS A 1 114 ? 3.592 3.249 13.389 1.00 94.81 114 CYS A O 1
ATOM 856 N N . MET A 1 115 ? 1.425 2.904 12.915 1.00 94.50 115 MET A N 1
ATOM 857 C CA . MET A 1 115 ? 1.477 3.477 11.565 1.00 94.50 115 MET A CA 1
ATOM 858 C C . MET A 1 115 ? 1.824 4.970 11.529 1.00 94.50 115 MET A C 1
ATOM 860 O O . MET A 1 115 ? 2.367 5.442 10.531 1.00 94.50 115 MET A O 1
ATOM 864 N N . ALA A 1 116 ? 1.579 5.722 12.607 1.00 91.69 116 ALA A N 1
ATOM 865 C CA . ALA A 1 116 ? 2.020 7.114 12.719 1.00 91.69 116 ALA A CA 1
ATOM 866 C C . ALA A 1 116 ? 3.550 7.261 12.605 1.00 91.69 116 ALA A C 1
ATOM 868 O O . ALA A 1 116 ? 4.035 8.290 12.135 1.00 91.69 116 ALA A O 1
ATOM 869 N N . ASN A 1 117 ? 4.293 6.213 12.972 1.00 89.50 117 ASN A N 1
ATOM 870 C CA . ASN A 1 117 ? 5.750 6.145 12.891 1.00 89.50 117 ASN A CA 1
ATOM 871 C C . ASN A 1 117 ? 6.244 5.357 11.666 1.00 89.50 117 ASN A C 1
ATOM 873 O O . ASN A 1 117 ? 7.434 5.053 11.570 1.00 89.50 117 ASN A O 1
ATOM 877 N N . ALA A 1 118 ? 5.356 5.007 10.729 1.00 92.69 118 ALA A N 1
ATOM 878 C CA . ALA A 1 118 ? 5.747 4.258 9.546 1.00 92.69 118 ALA A CA 1
ATOM 879 C C . ALA A 1 118 ? 6.643 5.104 8.631 1.00 92.69 118 ALA A C 1
ATOM 881 O O . ALA A 1 118 ? 6.238 6.158 8.147 1.00 92.69 118 ALA A O 1
ATOM 882 N N . THR A 1 119 ? 7.871 4.661 8.383 1.00 94.56 119 THR A N 1
ATOM 883 C CA . THR A 1 119 ? 8.841 5.384 7.549 1.00 94.56 119 THR A CA 1
ATOM 884 C C . THR A 1 119 ? 8.884 4.869 6.115 1.00 94.56 119 THR A C 1
ATOM 886 O O . THR A 1 119 ? 9.261 5.632 5.229 1.00 94.56 119 THR A O 1
ATOM 889 N N . ALA A 1 120 ? 8.450 3.626 5.871 1.00 95.75 120 ALA A N 1
ATOM 890 C CA . ALA A 1 120 ? 8.400 3.032 4.535 1.00 95.75 120 ALA A CA 1
ATOM 891 C C . ALA A 1 120 ? 7.288 3.639 3.661 1.00 95.75 120 ALA A C 1
ATOM 893 O O . ALA A 1 120 ? 7.402 3.695 2.442 1.00 95.75 120 ALA A O 1
ATOM 894 N N . CYS A 1 121 ? 6.218 4.147 4.275 1.00 95.38 121 CYS A N 1
ATOM 895 C CA . CYS A 1 121 ? 5.100 4.751 3.555 1.00 95.38 121 CYS A CA 1
ATOM 896 C C . CYS A 1 121 ? 5.350 6.248 3.274 1.00 95.38 121 CYS A C 1
ATOM 898 O O . CYS A 1 121 ? 5.699 6.970 4.210 1.00 95.38 121 CYS A O 1
ATOM 900 N N . PRO A 1 122 ? 5.101 6.777 2.061 1.00 94.62 122 PRO A N 1
ATOM 901 C CA . PRO A 1 122 ? 5.217 8.200 1.744 1.00 94.62 122 PRO A CA 1
ATOM 902 C C . PRO A 1 122 ? 4.327 9.073 2.632 1.00 94.62 122 PRO A C 1
ATOM 904 O O . PRO A 1 122 ? 3.203 8.697 2.967 1.00 94.62 122 PRO A O 1
ATOM 907 N N . ALA A 1 123 ? 4.791 10.277 2.979 1.00 93.38 123 ALA A N 1
ATOM 908 C CA . ALA A 1 123 ? 4.045 11.182 3.860 1.00 93.38 123 ALA A CA 1
ATOM 909 C C . ALA A 1 123 ? 2.604 11.479 3.380 1.00 93.38 123 ALA A C 1
ATOM 911 O O . ALA A 1 123 ? 1.697 11.395 4.211 1.00 93.38 123 ALA A O 1
ATOM 912 N N . PRO A 1 124 ? 2.337 11.733 2.078 1.00 93.75 124 PRO A N 1
ATOM 913 C CA . PRO A 1 124 ? 0.965 11.939 1.605 1.00 93.75 124 PRO A CA 1
ATOM 914 C C . PRO A 1 124 ? 0.064 10.710 1.802 1.00 93.75 124 PRO A C 1
ATOM 916 O O . PRO A 1 124 ? -1.126 10.852 2.079 1.00 93.75 124 PRO A O 1
ATOM 919 N N . CYS A 1 125 ? 0.630 9.506 1.708 1.00 95.06 125 CYS A N 1
ATOM 920 C CA . CYS A 1 125 ? -0.092 8.252 1.906 1.00 95.06 125 CYS A CA 1
ATOM 921 C C . CYS A 1 125 ? -0.413 7.987 3.371 1.00 95.06 125 CYS A C 1
ATOM 923 O O . CYS A 1 125 ? -1.544 7.634 3.706 1.00 95.06 125 CYS A O 1
ATOM 925 N N . ARG A 1 126 ? 0.545 8.252 4.266 1.00 94.75 126 ARG A N 1
ATOM 926 C CA . ARG A 1 126 ? 0.292 8.198 5.713 1.00 94.75 126 ARG A CA 1
ATOM 927 C C . ARG A 1 126 ? -0.795 9.177 6.123 1.00 94.75 126 ARG A C 1
ATOM 929 O O . ARG A 1 126 ? -1.631 8.839 6.952 1.00 94.75 126 ARG A O 1
ATOM 936 N N . GLU A 1 127 ? -0.819 10.356 5.510 1.00 94.62 127 GLU A N 1
ATOM 937 C CA . GLU A 1 127 ? -1.866 11.344 5.749 1.00 94.62 127 GLU A CA 1
ATOM 938 C C . GLU A 1 127 ? -3.237 10.880 5.241 1.00 94.62 127 GLU A C 1
ATOM 940 O O . GLU A 1 127 ? -4.238 11.010 5.947 1.00 94.62 127 GLU A O 1
ATOM 945 N N . ALA A 1 128 ? -3.303 10.314 4.032 1.00 94.44 128 ALA A N 1
ATOM 946 C CA . ALA A 1 128 ? -4.534 9.737 3.494 1.00 94.44 128 ALA A CA 1
ATOM 947 C C . ALA A 1 128 ? -5.080 8.630 4.409 1.00 94.44 128 ALA A C 1
ATOM 949 O O . ALA A 1 128 ? -6.252 8.670 4.783 1.00 94.44 128 ALA A O 1
ATOM 950 N N . PHE A 1 129 ? -4.209 7.722 4.853 1.00 96.44 129 PHE A N 1
ATOM 951 C CA . PHE A 1 129 ? -4.560 6.673 5.804 1.00 96.44 129 PHE A CA 1
ATOM 952 C C . PHE A 1 129 ? -5.022 7.232 7.144 1.00 96.44 129 PHE A C 1
ATOM 954 O O . PHE A 1 129 ? -6.072 6.834 7.630 1.00 96.44 129 PHE A O 1
ATOM 961 N N . ARG A 1 130 ? -4.293 8.190 7.726 1.00 95.88 130 ARG A N 1
ATOM 962 C CA . ARG A 1 130 ? -4.662 8.814 9.004 1.00 95.88 130 ARG A CA 1
ATOM 963 C C . ARG A 1 130 ? -6.066 9.405 8.958 1.00 95.88 130 ARG A C 1
ATOM 965 O O . ARG A 1 130 ? -6.828 9.206 9.898 1.00 95.88 130 ARG A O 1
ATOM 972 N N . ARG A 1 131 ? -6.403 10.110 7.874 1.00 95.50 131 ARG A N 1
ATOM 973 C CA . ARG A 1 131 ? -7.746 10.666 7.677 1.00 95.50 131 ARG A CA 1
ATOM 974 C C . ARG A 1 131 ? -8.783 9.558 7.562 1.00 95.50 131 ARG A C 1
ATOM 976 O O . ARG A 1 131 ? -9.750 9.571 8.308 1.00 95.50 131 ARG A O 1
ATOM 983 N N . ARG A 1 132 ? -8.551 8.568 6.696 1.00 95.38 132 ARG A N 1
ATOM 984 C CA . ARG A 1 132 ? -9.529 7.504 6.442 1.00 95.38 132 ARG A CA 1
ATOM 985 C C . ARG A 1 132 ? -9.741 6.564 7.635 1.00 95.38 132 ARG A C 1
ATOM 987 O O . ARG A 1 132 ? -10.856 6.101 7.858 1.00 95.38 132 ARG A O 1
ATOM 994 N N . ALA A 1 133 ? -8.681 6.293 8.392 1.00 94.56 133 ALA A N 1
ATOM 995 C CA . ALA A 1 133 ? -8.684 5.432 9.571 1.00 94.56 133 ALA A CA 1
ATOM 996 C C . ALA A 1 133 ? -9.098 6.164 10.858 1.00 94.56 133 ALA A C 1
ATOM 998 O O . ALA A 1 133 ? -9.337 5.506 11.870 1.00 94.56 133 ALA A O 1
ATOM 999 N N . GLY A 1 134 ? -9.167 7.502 10.850 1.00 88.50 134 GLY A N 1
ATOM 1000 C CA . GLY A 1 134 ? -9.653 8.294 11.984 1.00 88.50 134 GLY A CA 1
ATOM 1001 C C . GLY A 1 134 ? -11.092 7.945 12.369 1.00 88.50 134 GLY A C 1
ATOM 1002 O O . GLY A 1 134 ? -11.420 7.939 13.553 1.00 88.50 134 GLY A O 1
ATOM 1003 N N . ASP A 1 135 ? -11.890 7.547 11.378 1.00 84.06 135 ASP A N 1
ATOM 1004 C CA . ASP A 1 135 ? -13.298 7.173 11.529 1.00 84.06 135 ASP A CA 1
ATOM 1005 C C . ASP A 1 135 ? -13.506 5.673 11.812 1.00 84.06 135 ASP A C 1
ATOM 1007 O O . ASP A 1 135 ? -14.640 5.219 11.948 1.00 84.06 135 ASP A O 1
ATOM 1011 N N . ALA A 1 136 ? -12.434 4.873 11.878 1.00 92.69 136 ALA A N 1
ATOM 1012 C CA . ALA A 1 136 ? -12.539 3.428 12.059 1.00 92.69 136 ALA A CA 1
ATOM 1013 C C . ALA A 1 136 ? -12.815 3.061 13.535 1.00 92.69 136 ALA A C 1
ATOM 1015 O O . ALA A 1 136 ? -11.948 3.300 14.389 1.00 92.69 136 ALA A O 1
ATOM 1016 N N . PRO A 1 137 ? -13.974 2.443 13.849 1.00 90.38 137 PRO A N 1
ATOM 1017 C CA . PRO A 1 137 ? -14.340 2.105 15.226 1.00 90.38 137 PRO A CA 1
ATOM 1018 C C . PRO A 1 137 ? -13.569 0.892 15.763 1.00 90.38 137 PRO A C 1
ATOM 1020 O O . PRO A 1 137 ? -13.388 0.755 16.971 1.00 90.38 137 PRO A O 1
ATOM 1023 N N . ASP A 1 138 ? -13.095 0.023 14.874 1.00 95.25 138 ASP A N 1
ATOM 1024 C CA . ASP A 1 138 ? -12.470 -1.252 15.201 1.00 95.25 138 ASP A CA 1
ATOM 1025 C C . ASP A 1 138 ? -11.366 -1.621 14.194 1.00 95.25 138 ASP A C 1
ATOM 1027 O O . ASP A 1 138 ? -11.041 -0.871 13.265 1.00 95.25 138 ASP A O 1
ATOM 1031 N N . LEU A 1 139 ? -10.730 -2.774 14.422 1.00 95.12 139 LEU A N 1
ATOM 1032 C CA . LEU A 1 139 ? -9.654 -3.265 13.565 1.00 95.12 139 LEU A CA 1
ATOM 1033 C C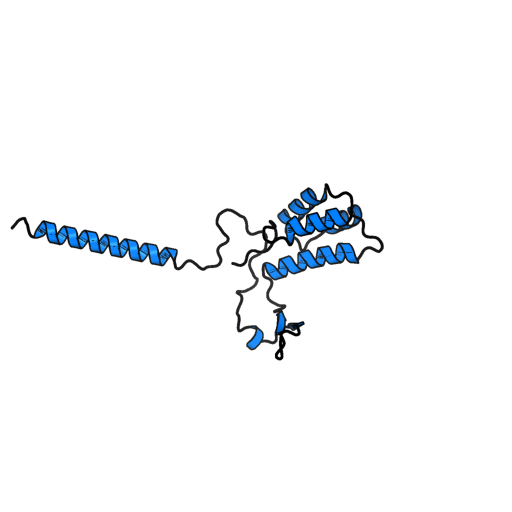 . LEU A 1 139 ? -10.141 -3.542 12.135 1.00 95.12 139 LEU A C 1
ATOM 1035 O O . LEU A 1 139 ? -9.404 -3.277 11.191 1.00 95.12 139 LEU A O 1
ATOM 1039 N N . ALA A 1 140 ? -11.375 -4.020 11.959 1.00 96.06 140 ALA A N 1
ATOM 1040 C CA . ALA A 1 140 ? -11.932 -4.303 10.639 1.00 96.06 140 ALA A CA 1
ATOM 1041 C C . ALA A 1 140 ? -12.094 -3.016 9.815 1.00 96.06 140 ALA A C 1
ATOM 1043 O O . ALA A 1 140 ? -11.651 -2.957 8.669 1.00 96.06 140 ALA A O 1
ATOM 1044 N N . GLY A 1 141 ? -12.634 -1.953 10.416 1.00 96.81 141 GLY A N 1
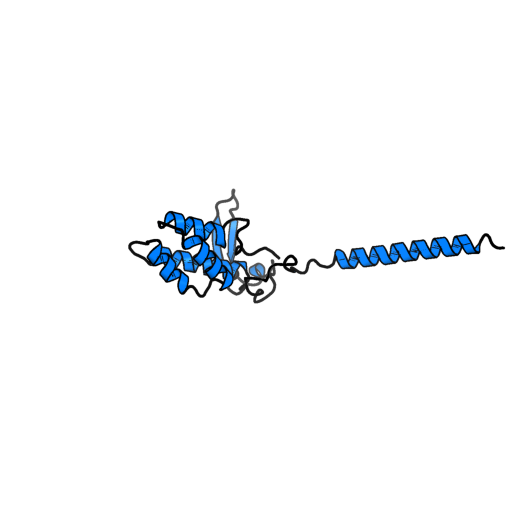ATOM 1045 C CA . GLY A 1 141 ? -12.725 -0.633 9.793 1.00 96.81 141 GLY A CA 1
ATOM 1046 C C . GLY A 1 141 ? -11.355 -0.039 9.467 1.00 96.81 141 GLY A C 1
ATOM 1047 O O . GLY A 1 141 ? -11.195 0.635 8.450 1.00 96.81 141 GLY A O 1
ATOM 1048 N N . LEU A 1 142 ? -10.341 -0.318 10.290 1.00 97.31 142 LEU A N 1
ATOM 1049 C CA . LEU A 1 142 ? -8.974 0.123 10.033 1.00 97.31 142 LEU A CA 1
ATOM 1050 C C . LEU A 1 142 ? -8.323 -0.644 8.869 1.00 97.31 142 LEU A C 1
ATOM 1052 O O . LEU A 1 142 ? -7.621 -0.037 8.062 1.00 97.31 142 LEU A O 1
ATOM 1056 N N . LEU A 1 143 ? -8.570 -1.951 8.758 1.00 96.56 143 LEU A N 1
ATOM 1057 C CA . LEU A 1 143 ? -8.125 -2.766 7.624 1.00 96.56 143 LEU A CA 1
ATOM 1058 C C . LEU A 1 143 ? -8.810 -2.330 6.323 1.00 96.56 143 LEU A C 1
ATOM 1060 O O . LEU A 1 143 ? -8.140 -2.206 5.300 1.00 96.56 143 LEU A O 1
ATOM 1064 N N . ALA A 1 144 ? -10.107 -2.010 6.370 1.00 97.06 144 ALA A N 1
ATOM 1065 C CA . ALA A 1 144 ? -10.824 -1.429 5.236 1.00 97.06 144 ALA A CA 1
ATOM 1066 C C . ALA A 1 144 ? -10.219 -0.077 4.821 1.00 97.06 144 ALA A C 1
ATOM 1068 O O . ALA A 1 144 ? -9.905 0.128 3.653 1.00 97.06 144 ALA A O 1
ATOM 1069 N N . ALA A 1 145 ? -9.948 0.811 5.786 1.00 97.38 145 ALA A N 1
ATOM 1070 C CA . ALA A 1 145 ? -9.269 2.080 5.526 1.00 97.38 145 ALA A CA 1
ATOM 1071 C C . ALA A 1 145 ? -7.873 1.894 4.908 1.00 97.38 145 ALA A C 1
ATOM 1073 O O . ALA A 1 145 ? -7.449 2.704 4.085 1.00 97.38 145 ALA A O 1
ATOM 1074 N N . PHE A 1 146 ? -7.146 0.846 5.303 1.00 97.38 146 PHE A N 1
ATOM 1075 C CA . PHE A 1 146 ? -5.866 0.506 4.692 1.00 97.38 146 PHE A CA 1
ATOM 1076 C C . PHE A 1 146 ? -6.041 0.037 3.242 1.00 97.38 146 PHE A C 1
ATOM 1078 O O . PHE A 1 146 ? -5.329 0.530 2.367 1.00 97.38 146 PHE A O 1
ATOM 1085 N N . SER A 1 147 ? -7.007 -0.850 2.978 1.00 97.19 147 SER A N 1
ATOM 1086 C CA . SER A 1 147 ? -7.313 -1.334 1.624 1.00 97.19 147 SER A CA 1
ATOM 1087 C C . SER A 1 147 ? -7.629 -0.180 0.675 1.00 97.19 147 SER A C 1
ATOM 1089 O O . SER A 1 147 ? -6.949 -0.017 -0.335 1.00 97.19 147 SER A O 1
ATOM 1091 N N . GLU A 1 148 ? -8.547 0.703 1.067 1.00 97.00 148 GLU A N 1
ATOM 1092 C CA . GLU A 1 148 ? -8.972 1.847 0.250 1.00 97.00 148 GLU A CA 1
ATOM 1093 C C . GLU A 1 148 ? -7.833 2.824 -0.066 1.00 97.00 148 GLU A C 1
ATOM 1095 O O . GLU A 1 148 ? -7.839 3.497 -1.096 1.00 97.00 148 GLU A O 1
ATOM 1100 N N . VAL A 1 149 ? -6.841 2.935 0.822 1.00 96.56 149 VAL A N 1
ATOM 1101 C CA . VAL A 1 149 ? -5.721 3.864 0.633 1.00 96.56 149 VAL A CA 1
ATOM 1102 C C . VAL A 1 149 ? -4.569 3.232 -0.145 1.00 96.56 149 VAL A C 1
ATOM 1104 O O . VAL A 1 149 ? -3.931 3.947 -0.921 1.00 96.56 149 VAL A O 1
ATOM 1107 N N . TYR A 1 150 ? -4.308 1.931 0.020 1.00 96.25 150 TYR A N 1
ATOM 1108 C CA . TYR A 1 150 ? -3.087 1.286 -0.482 1.00 96.25 150 TYR A CA 1
ATOM 1109 C C . TYR A 1 150 ? -3.285 0.107 -1.437 1.00 96.25 150 TYR A C 1
ATOM 1111 O O . TYR A 1 150 ? -2.350 -0.169 -2.187 1.00 96.25 150 TYR A O 1
ATOM 1119 N N . LEU A 1 151 ? -4.408 -0.614 -1.387 1.00 95.62 151 LEU A N 1
ATOM 1120 C CA . LEU A 1 151 ? -4.560 -1.920 -2.046 1.00 95.62 151 LEU A CA 1
ATOM 1121 C C . LEU A 1 151 ? -5.621 -1.936 -3.148 1.00 95.62 151 LEU A C 1
ATOM 1123 O O . LEU A 1 151 ? -5.461 -2.673 -4.120 1.00 95.62 151 LEU A O 1
ATOM 1127 N N . ASP A 1 152 ? -6.689 -1.151 -3.006 1.00 94.75 152 ASP A N 1
ATOM 1128 C CA . ASP A 1 152 ? -7.764 -1.100 -3.996 1.00 94.75 152 ASP A CA 1
ATOM 1129 C C . ASP A 1 152 ? -7.228 -0.614 -5.356 1.00 94.75 152 ASP A C 1
ATOM 1131 O O . ASP A 1 152 ? -6.261 0.145 -5.435 1.00 94.75 152 ASP A O 1
ATOM 1135 N N . LEU A 1 153 ? -7.849 -1.049 -6.457 1.00 88.62 153 LEU A N 1
ATOM 1136 C CA . LEU A 1 153 ? -7.348 -0.782 -7.817 1.00 88.62 153 LEU A CA 1
ATOM 1137 C C . LEU A 1 153 ? -7.254 0.715 -8.153 1.00 88.62 153 LEU A C 1
ATOM 1139 O O . LEU A 1 153 ? -6.437 1.125 -8.979 1.00 88.62 153 LEU A O 1
ATOM 1143 N N . ASP A 1 154 ? -8.098 1.531 -7.530 1.00 89.88 154 ASP A N 1
ATOM 1144 C CA . ASP A 1 154 ? -8.123 2.985 -7.652 1.00 89.88 154 ASP A CA 1
ATOM 1145 C C . ASP A 1 154 ? -7.530 3.702 -6.431 1.00 89.88 154 ASP A C 1
ATOM 1147 O O . ASP A 1 154 ? -7.544 4.940 -6.381 1.00 89.88 154 ASP A O 1
ATOM 1151 N N . ALA A 1 155 ? -6.949 2.946 -5.494 1.00 93.75 155 ALA A N 1
ATOM 1152 C CA . ALA A 1 155 ? -6.378 3.473 -4.274 1.00 93.75 155 ALA A CA 1
ATOM 1153 C C . ALA A 1 155 ? -5.338 4.561 -4.587 1.00 93.75 155 ALA A C 1
ATOM 1155 O O . ALA A 1 155 ? -4.489 4.410 -5.477 1.00 93.75 155 ALA A O 1
ATOM 1156 N N . PRO A 1 156 ? -5.360 5.686 -3.853 1.00 93.00 156 PRO A N 1
ATOM 1157 C CA . PRO A 1 156 ? -4.504 6.825 -4.141 1.00 93.00 156 PRO A CA 1
ATOM 1158 C C . PRO A 1 156 ? -3.015 6.494 -4.017 1.00 93.00 156 PRO A C 1
ATOM 1160 O O . PRO A 1 156 ? -2.220 7.161 -4.674 1.00 93.00 156 PRO A O 1
ATOM 1163 N N . CYS A 1 157 ? -2.644 5.497 -3.206 1.00 94.12 157 CYS A N 1
ATOM 1164 C CA . CYS A 1 157 ? -1.255 5.116 -2.956 1.00 94.12 157 CYS A CA 1
ATOM 1165 C C . CYS A 1 157 ? -0.815 3.815 -3.623 1.00 94.12 157 CYS A C 1
ATOM 1167 O O . CYS A 1 157 ? 0.337 3.420 -3.434 1.00 94.12 157 CYS A O 1
ATOM 1169 N N . LEU A 1 158 ? -1.671 3.184 -4.430 1.00 93.12 158 LEU A N 1
ATOM 1170 C CA . LEU A 1 158 ? -1.256 2.057 -5.254 1.00 93.12 158 LEU A CA 1
ATOM 1171 C C . LEU A 1 158 ? -0.276 2.556 -6.338 1.00 93.12 158 LEU A C 1
ATOM 1173 O O . LEU A 1 158 ? -0.600 3.511 -7.059 1.00 93.12 158 LEU A O 1
ATOM 1177 N N . PRO A 1 159 ? 0.929 1.964 -6.465 1.00 90.75 159 PRO A N 1
ATOM 1178 C CA . PRO A 1 159 ? 1.838 2.272 -7.558 1.00 90.75 159 PRO A CA 1
ATOM 11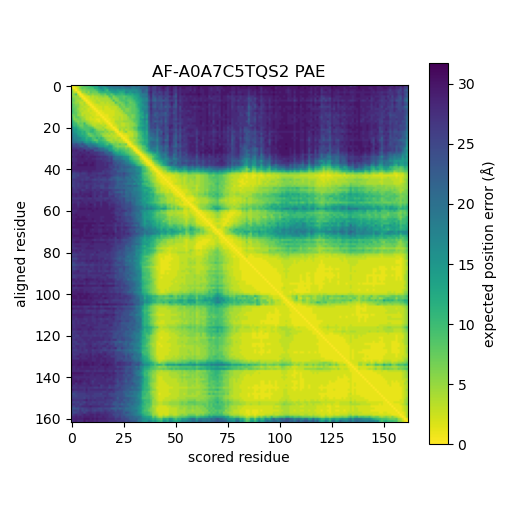79 C C . PRO A 1 159 ? 1.138 2.056 -8.892 1.00 90.75 159 PRO A C 1
ATOM 1181 O O . PRO A 1 159 ? 0.596 0.988 -9.166 1.00 90.75 159 PRO A O 1
ATOM 1184 N N . ARG A 1 160 ? 1.163 3.079 -9.741 1.00 80.88 160 ARG A N 1
ATOM 1185 C CA . ARG A 1 160 ? 0.738 2.929 -11.128 1.00 80.88 160 ARG A CA 1
ATOM 1186 C C . ARG A 1 160 ? 1.941 2.446 -11.913 1.00 80.88 160 ARG A C 1
ATOM 1188 O O . ARG A 1 160 ? 3.020 3.024 -11.773 1.00 80.88 160 ARG A O 1
ATOM 1195 N N . SER A 1 161 ? 1.753 1.394 -12.701 1.00 58.34 161 SER A N 1
ATOM 1196 C CA . SER A 1 161 ? 2.755 0.990 -13.680 1.00 58.34 161 SER A CA 1
ATOM 1197 C C . SER A 1 161 ? 3.100 2.200 -14.562 1.00 58.34 161 SER A C 1
ATOM 1199 O O . SER A 1 161 ? 2.178 2.945 -14.920 1.00 58.34 161 SER A O 1
ATOM 1201 N N . PRO A 1 162 ? 4.392 2.447 -14.837 1.00 49.84 162 PRO A N 1
ATOM 1202 C CA . PRO A 1 162 ? 4.792 3.416 -15.850 1.00 49.84 162 PRO A CA 1
ATOM 1203 C C . PRO A 1 162 ? 4.254 3.038 -17.233 1.00 49.84 162 PRO A C 1
ATOM 1205 O O . PRO A 1 162 ? 4.016 1.830 -17.472 1.00 49.84 162 PRO A O 1
#

Foldseek 3Di:
DPVVVVVVVVVVVVVVVVVVVVVVVCVVVVPPPFDPDPDDDDQADAKPDDDDPCPCVVPPFAFDDWACDDPPTDTDGDHPNIDHLVNLLVLQVVQLVCQQVVDPDDWLVSSLVSLVPRPSGGPVLSVQLCVQSVPQPTPVSSVVSCCQQRPDPPHPSDDDGD

pLDDT: mean 82.67, std 15.42, range [42.72, 97.38]

Sequence (162 aa):
MRRGLARTLLTAAVVLLLAAGGWLALTLLGRDTGAPAPGKPALWKPPTRPWQPDHCERRPCRPLASLPVGPSGLLLLVDPELDDAVAQWGDCVDQFRRCVDGLQEPTAASVRACMANATACPAPCREAFRRRAGDAPDLAGLLAAFSEVYLDLDAPCLPRSP

Secondary structure (DSSP, 8-state):
-HHHHHHHHHHHHHHHHHHHHHHHHHHHHT--S----TTS---SPPPSS---TTHHHHTTPEEEEEE--TTT-EEEEE-TT---HHHHHHHHHHHHHHHHHT-SS--HHHHHHHHHT-SSS-HHHHHHHHHHHHT--SHHHHHHHHHHHHTSTT-TTSPPP-

Solvent-accessible surface area (backbone atoms only — not comparable to full-atom values): 9570 Å² total; per-residue (Å²): 128,74,76,59,59,58,54,56,53,52,53,52,52,50,53,51,52,53,52,53,50,50,53,52,50,52,64,64,69,70,61,87,66,58,67,74,67,92,90,61,82,79,74,56,65,77,46,76,56,82,91,56,92,61,46,55,77,77,43,88,42,46,77,73,49,75,44,90,51,75,98,80,43,44,79,42,69,40,59,89,84,56,49,30,40,62,49,45,46,48,47,25,53,50,49,50,48,48,40,45,71,74,36,97,75,64,39,35,68,59,35,51,59,47,52,75,68,49,77,59,42,44,70,73,48,50,49,52,32,52,59,52,33,68,76,30,90,35,47,68,43,30,52,50,24,45,35,56,34,48,65,37,96,80,15,85,52,38,69,74,82,102

Nearest PDB structures (foldseek):
  2l01-assembly1_B  TM=5.194E-01  e=3.802E+00  Phocaeicola vulgatus ATCC 8482
  6upu-assembly4_M  TM=6.295E-01  e=7.106E+00  Orientia tsutsugamushi str. Ikeda
  8efx-assembly1_A  TM=5.340E-01  e=6.271E+00  Orientia tsutsugamushi
  6dfk-assembly2_N  TM=2.042E-01  e=4.047E+00  Plasmodium falciparum 3D7

Radius of gyration: 25.87 Å; Cα contacts (8 Å, |Δi|>4): 142; chains: 1; bounding box: 37×61×89 Å

Mean predicted aligned error: 12.9 Å